Protein AF-A0A367QEI2-F1 (afdb_monomer_lite)

pLDDT: mean 86.98, std 12.52, range [44.97, 97.5]

Secondary structure (DSSP, 8-state):
--S---SS-----SSGGGGG-----TT--HHHHHHHHHHHHHHHHHHTTSS-HHHHHHHHHHTT--HHHHHHHHHHHHHHHT-

Sequence (83 aa):
MSIASDNGLIWVPPDISDLLTVSVDGQADDFTVQGMLVINGAASKWLSGEMDDCTYFELLDHFGIDPYGFVGEVEDHMALLMR

Structure (mmCIF, N/CA/C/O backbone):
data_AF-A0A367QEI2-F1
#
_entry.id   AF-A0A367QEI2-F1
#
loop_
_atom_site.group_PDB
_atom_site.id
_atom_site.type_symbol
_atom_site.label_atom_id
_atom_site.label_alt_id
_atom_site.label_comp_id
_atom_site.label_asym_id
_atom_site.label_entity_id
_atom_site.label_seq_id
_atom_site.pdbx_PDB_ins_code
_atom_site.Cartn_x
_atom_site.Cartn_y
_atom_site.Cartn_z
_atom_site.occupancy
_atom_site.B_iso_or_equiv
_atom_site.auth_seq_id
_atom_site.auth_comp_id
_atom_site.auth_asym_id
_atom_site.auth_atom_id
_atom_site.pdbx_PDB_model_num
ATOM 1 N N . MET A 1 1 ? 1.045 -15.269 2.434 1.00 44.97 1 MET A N 1
ATOM 2 C CA . MET A 1 1 ? 1.070 -15.477 3.897 1.00 44.97 1 MET A CA 1
ATOM 3 C C . MET A 1 1 ? 0.362 -14.251 4.434 1.00 44.97 1 MET A C 1
ATOM 5 O O . MET A 1 1 ? 0.917 -13.182 4.258 1.00 44.97 1 MET A O 1
ATOM 9 N N . SER A 1 2 ? -0.891 -14.369 4.883 1.00 53.34 2 SER A N 1
ATOM 10 C CA . SER A 1 2 ? -1.680 -13.185 5.256 1.00 53.34 2 SER A CA 1
ATOM 11 C C . SER A 1 2 ? -1.132 -12.593 6.554 1.00 53.34 2 SER A C 1
ATOM 13 O O . SER A 1 2 ? -0.896 -13.330 7.519 1.00 53.34 2 SER A O 1
ATOM 15 N N . ILE A 1 3 ? -0.944 -11.273 6.567 1.00 60.41 3 ILE A N 1
ATOM 16 C CA . ILE A 1 3 ? -0.592 -10.484 7.759 1.00 60.41 3 ILE A CA 1
ATOM 17 C C . ILE A 1 3 ? -1.643 -10.603 8.878 1.00 60.41 3 ILE A C 1
ATOM 19 O O . ILE A 1 3 ? -1.362 -10.303 10.036 1.00 60.41 3 ILE A O 1
ATOM 23 N N . ALA A 1 4 ? -2.842 -11.088 8.551 1.00 54.62 4 ALA A N 1
ATOM 24 C CA . ALA A 1 4 ? -3.943 -11.351 9.460 1.00 54.62 4 ALA A CA 1
ATOM 25 C C . ALA A 1 4 ? -4.206 -12.864 9.525 1.00 54.62 4 ALA A C 1
ATOM 27 O O . ALA A 1 4 ? -5.075 -13.407 8.848 1.00 54.62 4 ALA A O 1
ATOM 28 N N . SER A 1 5 ? -3.432 -13.583 10.336 1.00 55.50 5 SER A N 1
ATOM 29 C CA . SER A 1 5 ? -3.736 -14.979 10.669 1.00 55.50 5 SER A CA 1
ATOM 30 C C . SER A 1 5 ? -3.967 -15.120 12.170 1.00 55.50 5 SER A C 1
ATOM 32 O O . SER A 1 5 ? -3.160 -14.657 12.972 1.00 55.50 5 SER A O 1
ATOM 34 N N . ASP A 1 6 ? -5.090 -15.745 12.543 1.00 55.41 6 ASP A N 1
ATOM 35 C CA . ASP A 1 6 ? -5.492 -16.005 13.931 1.00 55.41 6 ASP A CA 1
ATOM 36 C C . ASP A 1 6 ? -4.539 -17.022 14.580 1.00 55.41 6 ASP A C 1
ATOM 38 O O . ASP A 1 6 ? -4.752 -18.234 14.568 1.00 55.41 6 ASP A O 1
ATOM 42 N N . ASN A 1 7 ? -3.410 -16.515 15.065 1.00 63.47 7 ASN A N 1
ATOM 43 C CA . ASN A 1 7 ? -2.357 -17.271 15.740 1.00 63.47 7 ASN A CA 1
ATOM 44 C C . ASN A 1 7 ? -2.201 -16.845 17.215 1.00 63.47 7 ASN A C 1
ATOM 46 O O . ASN A 1 7 ? -1.231 -17.229 17.868 1.00 63.47 7 ASN A O 1
ATOM 50 N N . GLY A 1 8 ? -3.144 -16.050 17.740 1.00 59.19 8 GLY A N 1
ATOM 51 C CA . GLY A 1 8 ? -3.113 -15.506 19.101 1.00 59.19 8 GLY A CA 1
ATOM 52 C C . GLY A 1 8 ? -2.118 -14.357 19.328 1.00 59.19 8 GLY A C 1
ATOM 53 O O . GLY A 1 8 ? -1.974 -13.908 20.464 1.00 59.19 8 GLY A O 1
ATOM 54 N N . LEU A 1 9 ? -1.443 -13.871 18.281 1.00 64.25 9 LEU A N 1
ATOM 55 C CA . LEU A 1 9 ? -0.525 -12.731 18.308 1.00 64.25 9 LEU A CA 1
ATOM 56 C C . LEU A 1 9 ? -0.959 -11.718 17.243 1.00 64.25 9 LEU A C 1
ATOM 58 O O . LEU A 1 9 ? -0.433 -11.699 16.132 1.00 64.25 9 LEU A O 1
ATOM 62 N N . ILE A 1 10 ? -1.930 -10.869 17.580 1.00 67.94 10 ILE A N 1
ATOM 63 C CA . ILE A 1 10 ? -2.302 -9.749 16.713 1.00 67.94 10 ILE A CA 1
ATOM 64 C C . ILE A 1 10 ? 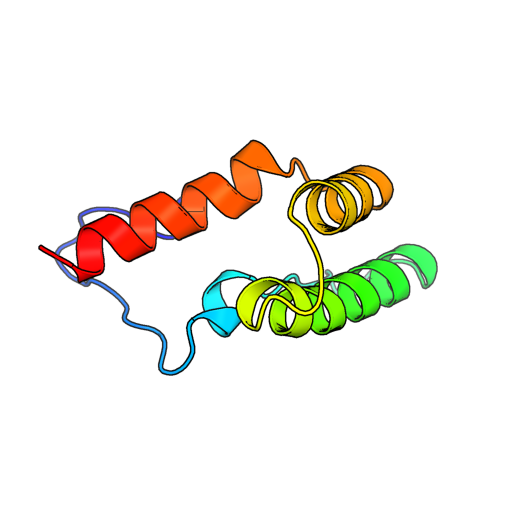-1.171 -8.720 16.790 1.00 67.94 10 ILE A C 1
ATOM 66 O O . ILE A 1 10 ? -0.970 -8.075 17.821 1.00 67.94 10 ILE A O 1
ATOM 70 N N . TRP A 1 11 ? -0.390 -8.609 15.719 1.00 76.88 11 TRP A N 1
ATOM 71 C CA . TRP A 1 11 ? 0.542 -7.500 15.567 1.00 76.88 11 TRP A CA 1
ATOM 72 C C . TRP A 1 11 ? -0.268 -6.222 15.361 1.00 76.88 11 TRP A C 1
ATOM 74 O O . TRP A 1 11 ? -1.171 -6.209 14.538 1.00 76.88 11 TRP A O 1
ATOM 84 N N . VAL A 1 12 ? 0.032 -5.173 16.125 1.00 77.81 12 VAL A N 1
ATOM 85 C CA . VAL A 1 12 ? -0.586 -3.855 15.960 1.00 77.81 12 VAL A CA 1
ATOM 86 C C . VAL A 1 12 ? 0.515 -2.906 15.508 1.00 77.81 12 VAL A C 1
ATOM 88 O O . VAL A 1 12 ? 1.461 -2.694 16.278 1.00 77.81 12 VAL A O 1
ATOM 91 N N . PRO A 1 13 ? 0.449 -2.357 14.289 1.00 79.00 13 PRO A N 1
ATOM 92 C CA . PRO A 1 13 ? 1.428 -1.380 13.856 1.00 79.00 13 PRO A CA 1
ATOM 93 C C . PRO A 1 13 ? 1.263 -0.078 14.657 1.00 79.00 13 PRO A C 1
ATOM 95 O O . PRO A 1 13 ? 0.144 0.288 15.030 1.00 79.00 13 PRO A O 1
ATOM 98 N N . PRO A 1 14 ? 2.359 0.644 14.937 1.00 81.44 14 PRO A N 1
ATOM 99 C CA . PRO A 1 14 ? 2.282 1.971 15.536 1.00 81.44 14 PRO A CA 1
ATOM 100 C C . PRO A 1 14 ? 1.643 3.004 14.592 1.00 81.44 14 PRO A C 1
ATOM 102 O O . PRO A 1 14 ? 1.034 3.954 15.085 1.00 81.44 14 PRO A O 1
ATOM 105 N N . ASP A 1 15 ? 1.755 2.818 13.271 1.00 83.62 15 ASP A N 1
ATOM 106 C CA . ASP A 1 15 ? 1.120 3.650 12.246 1.00 83.62 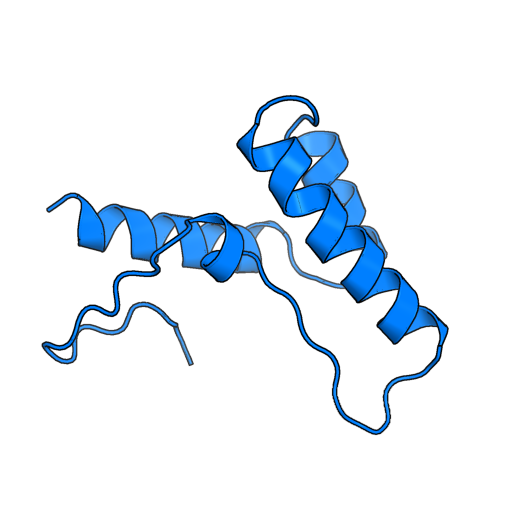15 ASP A CA 1
ATOM 107 C C . ASP A 1 15 ? 0.397 2.772 11.209 1.00 83.62 15 ASP A C 1
ATOM 109 O O . ASP A 1 15 ? 0.942 1.784 10.726 1.00 83.62 15 ASP A O 1
ATOM 113 N N . ILE A 1 16 ? -0.837 3.124 10.838 1.00 81.38 16 ILE A N 1
ATOM 114 C CA . ILE A 1 16 ? -1.632 2.363 9.855 1.00 81.38 16 ILE A CA 1
ATOM 115 C C . ILE A 1 16 ? -0.932 2.313 8.488 1.00 81.38 16 ILE A C 1
ATOM 117 O O . ILE A 1 16 ? -1.062 1.323 7.770 1.00 81.38 16 ILE A O 1
ATOM 121 N N . SER A 1 17 ? -0.155 3.340 8.134 1.00 85.31 17 SER A N 1
ATOM 122 C CA . SER A 1 17 ? 0.622 3.364 6.891 1.00 85.31 17 SER A CA 1
ATOM 123 C C . SER A 1 17 ? 1.679 2.258 6.809 1.00 85.31 17 SER A C 1
ATOM 125 O O . SER A 1 17 ? 2.033 1.848 5.701 1.00 85.31 17 SER A O 1
ATOM 127 N N . ASP A 1 18 ? 2.104 1.688 7.942 1.00 87.38 18 ASP A N 1
ATOM 128 C CA . ASP A 1 18 ? 3.015 0.540 7.959 1.00 87.38 18 ASP A CA 1
ATOM 129 C C . ASP A 1 18 ? 2.380 -0.696 7.294 1.00 87.38 18 ASP A C 1
ATOM 131 O O . ASP A 1 18 ? 3.090 -1.502 6.693 1.00 87.38 18 ASP A O 1
ATOM 135 N N . LEU A 1 19 ? 1.046 -0.831 7.330 1.00 88.62 19 LEU A N 1
ATOM 136 C CA . LEU A 1 19 ? 0.321 -1.922 6.659 1.00 88.62 19 LEU A CA 1
ATOM 137 C C . LEU A 1 19 ? 0.309 -1.772 5.135 1.00 88.62 19 LEU A C 1
ATOM 139 O O . LEU A 1 19 ? 0.173 -2.763 4.427 1.00 88.62 19 LEU A O 1
ATOM 143 N N . LEU A 1 20 ? 0.470 -0.544 4.638 1.00 91.88 20 LEU A N 1
ATOM 144 C CA . LEU A 1 20 ? 0.499 -0.217 3.210 1.00 91.8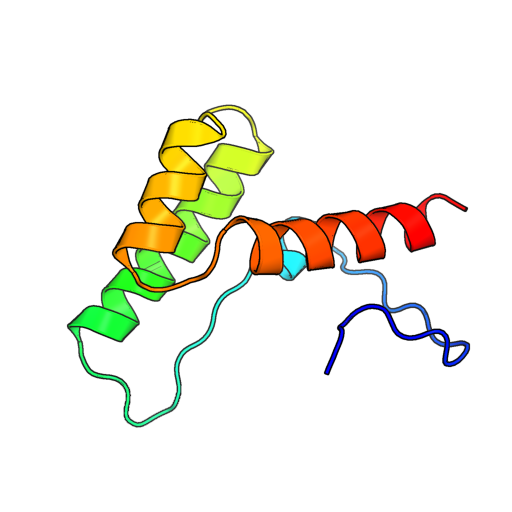8 20 LEU A CA 1
ATOM 145 C C . LEU A 1 20 ? 1.927 -0.106 2.662 1.00 91.88 20 LEU A C 1
ATOM 147 O O . LEU A 1 20 ? 2.129 0.353 1.536 1.00 91.88 20 LEU A O 1
ATOM 151 N N . THR A 1 21 ? 2.929 -0.506 3.445 1.00 91.44 21 THR A N 1
ATOM 152 C CA . THR A 1 21 ? 4.320 -0.451 3.004 1.00 91.44 21 THR A CA 1
ATOM 153 C C . THR A 1 21 ? 4.609 -1.559 1.999 1.00 91.44 21 THR A C 1
ATOM 155 O O . THR A 1 21 ? 4.498 -2.749 2.293 1.00 91.44 21 THR A O 1
ATOM 158 N N . VAL A 1 22 ? 5.066 -1.161 0.817 1.00 91.81 22 VAL A N 1
ATOM 15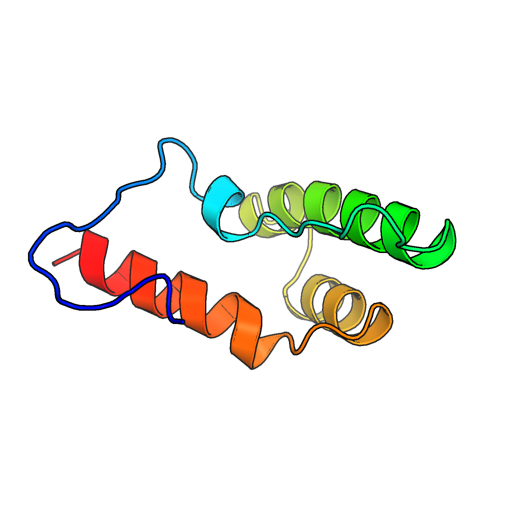9 C CA . VAL A 1 22 ? 5.596 -2.055 -0.210 1.00 91.81 22 VAL A CA 1
ATOM 160 C C . VAL A 1 22 ? 7.121 -2.090 -0.152 1.00 91.81 22 VAL A C 1
ATOM 162 O O . VAL A 1 22 ? 7.786 -1.113 0.207 1.00 91.81 22 VAL A O 1
ATOM 165 N N . SER A 1 23 ? 7.691 -3.240 -0.503 1.00 90.38 23 SER A N 1
ATOM 166 C CA . SER A 1 23 ? 9.136 -3.465 -0.501 1.00 90.38 23 SER A CA 1
ATOM 167 C C . SER A 1 23 ? 9.591 -4.088 -1.813 1.00 90.38 23 SER A C 1
ATOM 169 O O . SER A 1 23 ? 8.791 -4.628 -2.574 1.00 90.38 23 SER A O 1
ATOM 171 N N . VAL A 1 24 ? 10.889 -3.992 -2.076 1.00 91.06 24 VAL A N 1
ATOM 172 C CA . VAL A 1 24 ? 11.539 -4.593 -3.240 1.00 91.06 24 VAL A CA 1
ATOM 173 C C . VAL A 1 24 ? 12.561 -5.618 -2.785 1.00 91.06 24 VAL A C 1
ATOM 175 O O . VAL A 1 24 ? 13.149 -5.491 -1.707 1.00 91.06 24 VAL A O 1
ATOM 178 N N . ASP A 1 25 ? 12.799 -6.623 -3.620 1.00 90.06 25 ASP A N 1
ATOM 179 C CA . ASP A 1 25 ? 13.938 -7.505 -3.424 1.00 90.06 25 ASP A CA 1
ATOM 180 C C . ASP A 1 25 ? 15.261 -6.793 -3.773 1.00 90.06 25 ASP A C 1
ATOM 182 O O . ASP A 1 25 ? 15.297 -5.734 -4.402 1.00 90.06 25 ASP A O 1
ATOM 186 N N . GLY A 1 26 ? 16.382 -7.378 -3.346 1.00 89.88 26 GLY A N 1
ATOM 187 C CA . GLY A 1 26 ? 17.707 -6.800 -3.584 1.00 89.88 26 GLY A CA 1
ATOM 188 C C . GLY A 1 26 ? 18.187 -6.859 -5.040 1.00 89.88 26 GLY A C 1
ATOM 189 O O . GLY A 1 26 ? 19.326 -6.476 -5.296 1.00 89.88 26 GLY A O 1
ATOM 190 N N . GLN A 1 27 ? 17.397 -7.403 -5.967 1.00 93.44 27 GLN A N 1
ATOM 191 C CA . GLN A 1 27 ? 17.695 -7.529 -7.398 1.00 93.44 27 GLN A CA 1
ATOM 192 C C . GLN A 1 27 ? 16.679 -6.775 -8.274 1.00 93.44 27 GLN A C 1
ATOM 194 O O . GLN A 1 27 ? 16.734 -6.896 -9.499 1.00 93.44 27 GLN A O 1
ATOM 199 N N . ALA A 1 28 ? 15.777 -6.003 -7.664 1.00 93.25 28 ALA A N 1
ATOM 200 C CA . ALA A 1 28 ? 14.782 -5.215 -8.365 1.00 93.25 28 ALA A CA 1
ATOM 201 C C . ALA A 1 28 ? 15.445 -4.174 -9.272 1.00 93.25 28 ALA A C 1
ATOM 203 O O . ALA A 1 28 ? 16.475 -3.587 -8.930 1.00 93.25 28 ALA A O 1
ATOM 204 N N . ASP A 1 29 ? 14.839 -3.950 -10.435 1.00 94.25 29 ASP A N 1
ATOM 205 C CA . ASP A 1 29 ? 15.291 -2.916 -11.355 1.00 94.25 29 ASP A CA 1
ATOM 206 C C . ASP A 1 29 ? 14.894 -1.513 -10.870 1.00 94.25 29 ASP A C 1
ATOM 208 O O . ASP A 1 29 ? 14.025 -1.334 -10.011 1.00 94.25 29 ASP A O 1
ATOM 212 N N . ASP A 1 30 ? 15.533 -0.492 -11.444 1.00 94.75 30 ASP A N 1
ATOM 213 C CA . ASP A 1 30 ? 15.306 0.906 -11.062 1.00 94.75 30 ASP A CA 1
ATOM 214 C C . ASP A 1 30 ? 13.834 1.319 -11.215 1.00 94.75 30 ASP A C 1
ATOM 216 O O . ASP A 1 30 ? 13.332 2.132 -10.438 1.00 94.75 30 ASP A O 1
ATOM 220 N N . PHE A 1 31 ? 13.124 0.749 -12.197 1.00 92.75 31 PHE A N 1
ATOM 221 C CA . PHE A 1 31 ? 11.705 1.022 -12.416 1.00 92.75 31 PHE A CA 1
ATOM 222 C C . PHE A 1 31 ? 10.853 0.507 -11.253 1.00 92.75 31 PHE A C 1
ATOM 224 O O . PHE A 1 31 ? 10.031 1.250 -10.716 1.00 92.75 31 PHE A O 1
ATOM 231 N N . THR A 1 32 ? 11.088 -0.731 -10.820 1.00 93.88 32 THR A N 1
ATOM 232 C CA . THR A 1 32 ? 10.386 -1.345 -9.689 1.00 93.88 32 THR A CA 1
ATOM 233 C C . THR A 1 32 ? 10.704 -0.611 -8.390 1.00 93.88 32 THR A C 1
ATOM 235 O O . THR A 1 32 ? 9.791 -0.277 -7.636 1.00 93.88 32 THR A O 1
ATOM 238 N N . VAL A 1 33 ? 11.979 -0.285 -8.146 1.00 94.94 33 VAL A N 1
ATOM 239 C CA . VAL A 1 33 ? 12.403 0.501 -6.972 1.00 94.94 33 VAL A CA 1
ATOM 240 C C . VAL A 1 33 ? 11.680 1.845 -6.935 1.00 94.94 33 VAL A C 1
ATOM 242 O O . VAL A 1 33 ? 11.099 2.213 -5.912 1.00 94.94 33 VAL A O 1
ATOM 245 N N . GLN A 1 34 ? 11.670 2.568 -8.057 1.00 94.12 34 GLN A N 1
ATOM 246 C CA . GLN A 1 34 ? 10.999 3.858 -8.147 1.00 94.12 34 GLN A CA 1
ATOM 247 C C . GLN A 1 34 ? 9.484 3.725 -7.951 1.00 94.12 34 GLN A C 1
ATOM 249 O O . GLN A 1 34 ? 8.891 4.552 -7.259 1.00 94.12 34 GLN A O 1
ATOM 254 N N . GLY A 1 35 ? 8.867 2.682 -8.510 1.00 94.50 35 GLY A N 1
ATOM 255 C CA . GLY A 1 35 ? 7.447 2.392 -8.331 1.00 94.50 35 GLY A CA 1
ATOM 256 C C . GLY A 1 35 ? 7.073 2.192 -6.867 1.00 94.50 35 GLY A C 1
ATOM 257 O O . GLY A 1 35 ? 6.169 2.859 -6.366 1.00 94.50 35 GLY A O 1
ATOM 258 N N . MET A 1 36 ? 7.830 1.367 -6.140 1.00 95.19 36 MET A N 1
ATOM 259 C CA . MET A 1 36 ? 7.573 1.118 -4.718 1.00 95.19 36 MET A CA 1
ATOM 260 C C . MET A 1 36 ? 7.776 2.369 -3.853 1.00 95.19 36 MET A C 1
ATOM 262 O O . MET A 1 36 ? 7.001 2.614 -2.930 1.00 95.19 36 MET A O 1
ATOM 266 N N . LEU A 1 37 ? 8.765 3.214 -4.170 1.00 94.38 37 LEU A N 1
ATOM 267 C CA . LEU A 1 37 ? 8.936 4.508 -3.496 1.00 94.38 37 LEU A CA 1
ATOM 268 C C . LEU A 1 37 ? 7.737 5.438 -3.724 1.00 94.38 37 LEU A C 1
ATOM 270 O O . LEU A 1 37 ? 7.280 6.097 -2.787 1.00 94.38 37 LEU A O 1
ATOM 274 N N . VAL A 1 38 ? 7.220 5.488 -4.955 1.00 95.62 38 VAL A N 1
ATOM 275 C CA . VAL A 1 38 ? 6.044 6.295 -5.303 1.00 95.62 38 VAL A CA 1
ATOM 276 C C . VAL A 1 38 ? 4.798 5.782 -4.580 1.00 95.62 38 VAL A C 1
ATOM 278 O O . VAL A 1 38 ? 4.082 6.590 -3.991 1.00 95.62 38 VAL A O 1
ATOM 281 N N . ILE A 1 39 ? 4.570 4.466 -4.563 1.00 95.94 39 ILE A N 1
ATOM 282 C CA . ILE A 1 39 ? 3.437 3.844 -3.865 1.00 95.94 39 ILE A CA 1
ATOM 283 C C . ILE A 1 39 ? 3.496 4.124 -2.359 1.00 95.94 39 ILE A C 1
ATOM 285 O O . ILE A 1 39 ? 2.508 4.596 -1.797 1.00 95.94 39 ILE A O 1
ATOM 289 N N . ASN A 1 40 ? 4.653 3.927 -1.714 1.00 94.00 40 ASN A N 1
ATOM 290 C CA . ASN A 1 40 ? 4.825 4.216 -0.284 1.00 94.00 40 ASN A CA 1
ATOM 291 C C 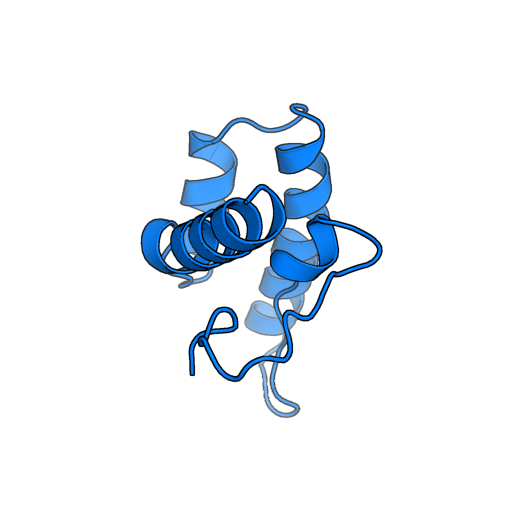. ASN A 1 40 ? 4.534 5.689 0.044 1.00 94.00 40 ASN A C 1
ATOM 293 O O . ASN A 1 40 ? 3.876 5.997 1.036 1.00 94.00 40 ASN A O 1
ATOM 297 N N . GLY A 1 41 ? 4.971 6.618 -0.813 1.00 93.19 41 GLY A N 1
ATOM 298 C CA . GLY A 1 41 ? 4.648 8.038 -0.655 1.00 93.19 41 GLY A CA 1
ATOM 299 C C . GLY A 1 41 ? 3.170 8.366 -0.900 1.00 93.19 41 GLY A C 1
ATOM 300 O O . GLY A 1 41 ? 2.634 9.293 -0.291 1.00 93.19 41 GLY A O 1
ATOM 301 N N . ALA A 1 42 ? 2.506 7.626 -1.788 1.00 95.00 42 ALA A N 1
ATOM 302 C CA . ALA A 1 42 ? 1.091 7.797 -2.102 1.00 95.00 42 ALA A CA 1
ATOM 303 C C . ALA A 1 42 ? 0.172 7.248 -1.004 1.00 95.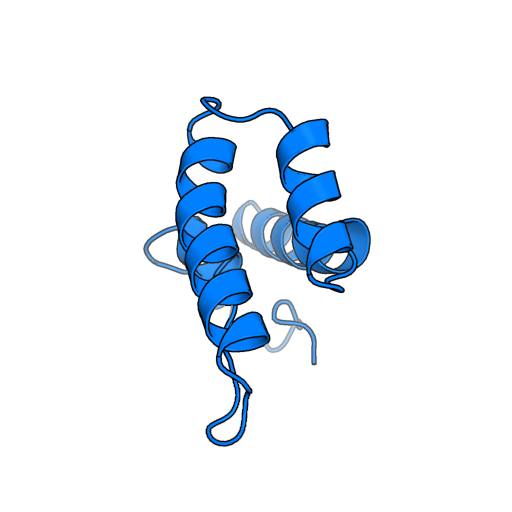00 42 ALA A C 1
ATOM 305 O O . ALA A 1 42 ? -0.849 7.870 -0.722 1.00 95.00 42 ALA A O 1
ATOM 306 N N . ALA A 1 43 ? 0.561 6.160 -0.331 1.00 93.94 43 ALA A N 1
ATOM 307 C CA . ALA A 1 43 ? -0.215 5.552 0.750 1.00 93.94 43 ALA A CA 1
ATOM 308 C C . ALA A 1 43 ? -0.564 6.563 1.857 1.00 93.94 43 ALA A C 1
ATOM 310 O O . ALA A 1 43 ? -1.711 6.650 2.282 1.00 93.94 43 ALA A O 1
ATOM 311 N N . SER A 1 44 ? 0.397 7.398 2.269 1.00 90.50 44 SER A N 1
ATOM 312 C CA . SER A 1 44 ? 0.155 8.444 3.275 1.00 90.50 44 SER A CA 1
ATOM 313 C C . SER A 1 44 ? -0.861 9.497 2.809 1.00 90.50 44 SER A C 1
ATOM 315 O O . SER A 1 44 ? -1.698 9.925 3.601 1.00 90.50 44 SER A O 1
ATOM 317 N N . LYS A 1 45 ? -0.830 9.879 1.525 1.00 94.12 45 LYS A N 1
ATOM 318 C CA . LYS A 1 45 ? -1.783 10.840 0.941 1.00 94.12 45 LYS A CA 1
ATOM 319 C C . LYS A 1 45 ? -3.182 10.256 0.809 1.00 94.12 45 LYS A C 1
ATOM 321 O O . LYS A 1 45 ? -4.166 10.964 0.989 1.00 94.12 45 LYS A O 1
ATOM 326 N N . TRP A 1 46 ? -3.267 8.973 0.476 1.00 95.19 46 TRP A N 1
ATOM 327 C CA . TRP A 1 46 ? -4.534 8.260 0.415 1.00 95.19 46 TRP A CA 1
ATOM 328 C C . TRP A 1 46 ? -5.159 8.153 1.811 1.00 95.19 46 TRP A C 1
ATOM 330 O O . TRP A 1 46 ? -6.294 8.576 2.011 1.00 95.19 46 TRP A O 1
ATOM 340 N N . LEU A 1 47 ? -4.375 7.749 2.818 1.00 90.94 47 LEU A N 1
ATOM 341 C CA . LEU A 1 47 ? -4.817 7.695 4.217 1.00 90.94 47 LEU A CA 1
ATOM 342 C C . LEU A 1 47 ? -5.236 9.059 4.789 1.00 90.94 47 LEU A C 1
ATOM 344 O O . LEU A 1 47 ? -6.134 9.117 5.629 1.00 90.94 47 LEU A O 1
ATOM 348 N N . SER A 1 48 ? -4.607 10.159 4.362 1.00 91.25 48 SER A N 1
ATOM 349 C CA . SER A 1 48 ? -4.995 11.512 4.787 1.00 91.25 48 SER A CA 1
ATOM 350 C C . SER A 1 48 ? -6.194 12.084 4.018 1.00 91.25 48 SER A C 1
ATOM 352 O O . SER A 1 48 ? -6.697 13.148 4.387 1.00 91.25 48 SER A O 1
ATOM 354 N N . GLY A 1 49 ? -6.663 11.399 2.969 1.00 93.75 49 GLY A N 1
ATOM 355 C CA . GLY A 1 49 ? -7.737 11.859 2.085 1.00 93.75 49 GLY A CA 1
ATOM 356 C C . GLY A 1 49 ? -7.309 12.918 1.061 1.00 93.75 49 GLY A C 1
ATOM 357 O O . GLY A 1 49 ? -8.160 13.510 0.400 1.00 93.75 49 GLY A O 1
ATOM 358 N N . GLU A 1 50 ? -6.006 13.178 0.913 1.00 96.69 50 GLU A N 1
ATOM 359 C CA . GLU A 1 50 ? -5.456 14.046 -0.140 1.00 96.69 50 GLU A CA 1
ATOM 360 C C . GLU A 1 50 ? -5.452 13.375 -1.524 1.00 96.69 50 GLU A C 1
ATOM 362 O O . GLU A 1 50 ? -5.322 14.055 -2.544 1.00 96.69 50 GLU A O 1
ATOM 367 N N . MET A 1 51 ? -5.577 12.049 -1.560 1.00 96.50 51 MET A N 1
ATOM 368 C CA . MET A 1 51 ? -5.683 11.227 -2.762 1.00 96.50 51 MET A CA 1
ATOM 369 C C . MET A 1 51 ? -6.932 10.353 -2.660 1.00 96.50 51 MET A C 1
ATOM 371 O O . MET A 1 51 ? -7.189 9.775 -1.609 1.00 96.50 51 MET A O 1
ATOM 375 N N . ASP A 1 52 ? -7.704 10.265 -3.741 1.00 97.12 52 ASP A N 1
ATOM 376 C CA . ASP A 1 52 ? -8.899 9.426 -3.804 1.00 97.12 52 ASP A CA 1
ATOM 377 C C . ASP A 1 52 ? -8.573 7.958 -4.124 1.00 97.12 52 ASP A C 1
ATOM 379 O O . ASP A 1 52 ? -7.505 7.638 -4.655 1.00 97.12 52 ASP A O 1
ATOM 383 N N . ASP A 1 53 ? -9.532 7.077 -3.827 1.00 95.44 53 ASP A N 1
ATOM 384 C CA . ASP A 1 53 ? -9.406 5.629 -4.013 1.00 95.44 53 ASP A CA 1
ATOM 385 C C . ASP A 1 53 ? -9.082 5.254 -5.460 1.00 95.44 53 ASP A C 1
ATOM 387 O O . ASP A 1 53 ? -8.198 4.435 -5.689 1.00 95.44 53 ASP A O 1
ATOM 391 N N . CYS A 1 54 ? -9.747 5.867 -6.449 1.00 96.88 54 CYS A N 1
ATOM 392 C CA . CYS A 1 54 ? -9.511 5.540 -7.855 1.00 96.88 54 CYS A CA 1
ATOM 393 C C . CYS A 1 54 ? -8.059 5.836 -8.233 1.00 96.88 54 CYS A C 1
ATOM 395 O O . CYS A 1 54 ? -7.382 4.971 -8.784 1.00 96.88 54 CYS A O 1
ATOM 397 N N . THR A 1 55 ? -7.561 7.022 -7.877 1.00 97.50 55 THR A N 1
ATOM 398 C CA . THR A 1 55 ? -6.175 7.417 -8.156 1.00 97.50 55 THR A CA 1
ATOM 399 C C . THR A 1 55 ? -5.168 6.482 -7.482 1.00 97.50 55 THR A C 1
ATOM 401 O O . THR A 1 55 ? -4.184 6.081 -8.107 1.00 97.50 55 THR A O 1
ATOM 404 N N . TYR A 1 56 ? -5.388 6.119 -6.216 1.00 96.75 56 TYR A N 1
ATOM 405 C CA . TYR A 1 56 ? -4.473 5.225 -5.506 1.00 96.75 56 TYR A CA 1
ATOM 406 C C . TYR A 1 56 ? -4.503 3.799 -6.077 1.00 96.75 56 TYR A C 1
ATOM 408 O O . TYR A 1 56 ? -3.456 3.175 -6.247 1.00 96.75 56 TYR A O 1
ATOM 416 N N . PHE A 1 57 ? -5.682 3.293 -6.438 1.00 97.38 57 PHE A N 1
ATOM 417 C CA . PHE A 1 57 ? -5.844 1.936 -6.955 1.00 97.38 57 PHE A CA 1
ATOM 418 C C . PHE A 1 57 ? -5.282 1.813 -8.376 1.00 97.38 57 PHE A C 1
ATOM 420 O O . PHE A 1 57 ? -4.606 0.832 -8.678 1.00 97.38 57 PHE A O 1
ATOM 427 N N . GLU A 1 58 ? -5.473 2.824 -9.228 1.00 97.38 58 GLU A N 1
ATOM 428 C CA . GLU A 1 58 ? -4.822 2.891 -10.544 1.00 97.38 58 GLU A CA 1
ATOM 429 C C . GLU A 1 58 ? -3.293 2.936 -10.421 1.00 97.38 58 GLU A C 1
ATOM 431 O O . GLU A 1 58 ? -2.590 2.326 -11.225 1.00 97.38 58 GLU A O 1
ATOM 436 N N . LEU A 1 59 ? -2.761 3.623 -9.404 1.00 96.88 59 LEU A N 1
ATOM 437 C CA . LEU A 1 59 ? -1.322 3.670 -9.144 1.00 96.88 59 LEU A CA 1
ATOM 438 C C . LEU A 1 59 ? -0.762 2.297 -8.748 1.00 96.88 59 LEU A C 1
ATOM 440 O O . LEU A 1 59 ? 0.307 1.918 -9.227 1.00 96.88 59 LEU A O 1
ATOM 444 N N . LEU A 1 60 ? -1.468 1.562 -7.885 1.00 96.50 60 LEU A N 1
ATOM 445 C CA . LEU A 1 60 ? -1.101 0.196 -7.506 1.00 96.50 60 LEU A CA 1
ATOM 446 C C . LEU A 1 60 ? -1.092 -0.728 -8.732 1.00 96.50 60 LEU A C 1
ATOM 448 O O . LEU A 1 60 ? -0.077 -1.377 -8.998 1.00 96.50 60 LEU A O 1
ATOM 452 N N . ASP A 1 61 ? -2.168 -0.711 -9.524 1.00 96.75 61 ASP A N 1
ATOM 453 C CA . ASP A 1 61 ? -2.302 -1.533 -10.733 1.00 96.75 61 ASP A CA 1
ATOM 454 C C . ASP A 1 61 ? -1.232 -1.187 -11.781 1.00 96.75 61 ASP A C 1
ATOM 456 O O . ASP A 1 61 ? -0.616 -2.075 -12.373 1.00 96.75 61 ASP A O 1
ATOM 460 N N . HIS A 1 62 ? -0.911 0.103 -11.944 1.00 95.69 62 HIS A N 1
ATOM 461 C CA . HIS A 1 62 ? 0.144 0.569 -12.849 1.00 95.69 62 HIS A CA 1
ATOM 462 C C . HIS A 1 62 ? 1.510 -0.067 -12.556 1.00 95.69 62 HIS A C 1
ATOM 464 O O . HIS A 1 62 ? 2.267 -0.364 -13.484 1.00 95.69 62 HIS A O 1
ATOM 470 N N . PHE A 1 63 ? 1.825 -0.294 -11.279 1.00 94.62 63 PHE A N 1
ATOM 471 C CA . PHE A 1 63 ? 3.060 -0.952 -10.845 1.00 94.62 63 PHE A CA 1
ATOM 472 C C . PHE A 1 63 ? 2.896 -2.461 -10.607 1.00 94.62 63 PHE A C 1
ATOM 474 O O . PHE A 1 63 ? 3.803 -3.101 -10.074 1.00 94.62 63 PHE A O 1
ATOM 481 N N . GLY A 1 64 ? 1.776 -3.046 -11.042 1.00 92.75 64 GLY A N 1
ATOM 482 C CA . GLY A 1 64 ? 1.531 -4.486 -11.019 1.00 92.75 64 GLY A CA 1
ATOM 483 C C . GLY A 1 64 ? 1.121 -5.045 -9.657 1.00 92.75 64 GLY A C 1
ATOM 484 O O . GLY A 1 64 ? 1.241 -6.253 -9.444 1.00 92.75 64 GLY A O 1
ATOM 485 N N . ILE A 1 65 ? 0.659 -4.198 -8.735 1.00 94.06 65 ILE A N 1
ATOM 486 C CA . ILE A 1 65 ? 0.097 -4.618 -7.449 1.00 94.06 65 ILE A CA 1
ATOM 487 C C . ILE A 1 65 ? -1.420 -4.708 -7.592 1.00 94.06 65 ILE A C 1
ATOM 489 O O . ILE A 1 65 ? -2.054 -3.720 -7.946 1.00 94.06 65 ILE A O 1
ATOM 493 N N . ASP A 1 66 ? -2.000 -5.870 -7.276 1.00 95.75 66 ASP A N 1
ATOM 494 C CA . ASP A 1 66 ? -3.457 -6.044 -7.217 1.00 95.75 66 ASP A CA 1
ATOM 495 C C . ASP A 1 66 ? -4.048 -5.138 -6.121 1.00 95.75 66 ASP A C 1
ATOM 497 O O . ASP A 1 66 ? -3.826 -5.412 -4.935 1.00 95.75 66 ASP A O 1
ATOM 501 N N . PRO A 1 67 ? -4.804 -4.080 -6.476 1.00 95.62 67 PRO A N 1
ATOM 502 C CA . PRO A 1 67 ? -5.262 -3.101 -5.498 1.00 95.62 67 PRO A CA 1
ATOM 503 C C . PRO A 1 67 ? -6.223 -3.703 -4.476 1.00 95.62 67 PRO A C 1
ATOM 505 O O . PRO A 1 67 ? -6.120 -3.418 -3.285 1.00 95.62 67 PRO A O 1
ATOM 508 N N . TYR A 1 68 ? -7.136 -4.569 -4.925 1.00 94.88 68 TYR A N 1
ATOM 509 C CA . TYR A 1 68 ? -8.146 -5.166 -4.054 1.00 94.88 68 TYR A CA 1
ATOM 510 C C . TYR A 1 68 ? -7.544 -6.227 -3.142 1.00 94.88 68 TYR A C 1
ATOM 512 O O . TYR A 1 68 ? -7.918 -6.306 -1.975 1.00 94.88 68 TYR A O 1
ATOM 520 N N . GLY A 1 69 ? -6.599 -7.021 -3.652 1.00 93.31 69 GLY A N 1
ATOM 521 C CA . GLY A 1 69 ? -5.851 -7.967 -2.831 1.00 93.31 69 GLY A CA 1
ATOM 522 C C . GLY A 1 69 ? -5.015 -7.256 -1.768 1.00 93.31 69 GLY A C 1
ATOM 523 O O . GLY A 1 69 ? -5.073 -7.613 -0.596 1.00 93.31 69 GLY A O 1
ATOM 524 N N . PHE A 1 70 ? -4.279 -6.216 -2.164 1.00 92.94 70 PHE A N 1
ATOM 525 C CA . PHE A 1 70 ? -3.394 -5.479 -1.267 1.00 92.94 70 PHE A CA 1
ATOM 526 C C . PHE A 1 70 ? -4.158 -4.708 -0.186 1.00 92.94 70 PHE A C 1
ATOM 528 O O . PHE A 1 70 ? -3.908 -4.899 1.002 1.00 92.94 70 PHE A O 1
ATOM 535 N N . VAL A 1 71 ? -5.118 -3.868 -0.581 1.00 93.00 71 VAL A N 1
ATOM 536 C CA . VAL A 1 71 ? -5.906 -3.071 0.368 1.00 93.00 71 VAL A CA 1
ATOM 537 C C . VAL A 1 71 ? -6.832 -3.961 1.198 1.00 93.00 71 VAL A C 1
ATOM 539 O O . VAL A 1 71 ? -6.965 -3.735 2.397 1.00 93.00 71 VAL A O 1
ATOM 542 N N . GLY A 1 72 ? -7.407 -5.012 0.607 1.00 91.69 72 GLY A N 1
ATOM 543 C CA . GLY A 1 72 ? -8.266 -5.954 1.325 1.00 91.69 72 GLY A CA 1
ATOM 544 C C . GLY A 1 72 ? -7.554 -6.654 2.486 1.00 91.69 72 GLY A C 1
ATOM 545 O O . GLY A 1 72 ? -8.123 -6.769 3.569 1.00 91.69 72 GLY A O 1
ATOM 546 N N . GLU A 1 73 ? -6.282 -7.045 2.324 1.00 88.50 73 GLU A N 1
ATOM 547 C CA . GLU A 1 73 ? -5.495 -7.607 3.436 1.00 88.50 73 GLU A CA 1
ATOM 548 C C . GLU A 1 73 ? -5.315 -6.607 4.594 1.00 88.50 73 GLU A C 1
ATOM 550 O O . GLU A 1 73 ? -5.319 -7.000 5.765 1.00 88.50 73 GLU A O 1
ATOM 555 N N . VAL A 1 74 ? -5.193 -5.312 4.283 1.00 88.56 74 VAL A N 1
ATOM 556 C CA . VAL A 1 74 ? -5.103 -4.239 5.285 1.00 88.56 74 VAL A CA 1
ATOM 557 C C . VAL A 1 74 ? -6.440 -4.027 5.992 1.00 88.56 74 VAL A C 1
ATOM 559 O O . VAL A 1 74 ? -6.471 -3.913 7.220 1.00 88.56 74 VAL A O 1
ATOM 562 N N . GLU A 1 75 ? -7.547 -4.010 5.250 1.00 88.81 75 GLU A N 1
ATOM 563 C CA . GLU A 1 75 ? -8.899 -3.892 5.809 1.00 88.81 75 GLU A CA 1
ATOM 564 C C . GLU A 1 75 ? -9.221 -5.047 6.765 1.00 88.81 75 GLU A C 1
ATOM 566 O O . GLU A 1 75 ? -9.696 -4.815 7.881 1.00 88.81 75 GLU A O 1
ATOM 571 N N . ASP A 1 76 ? -8.892 -6.279 6.372 1.00 88.12 76 ASP A N 1
ATOM 572 C CA . ASP A 1 76 ? -9.074 -7.468 7.204 1.00 88.12 76 ASP A CA 1
ATOM 573 C C . ASP A 1 76 ? -8.259 -7.376 8.502 1.00 88.12 76 ASP A C 1
ATOM 575 O O . ASP A 1 76 ? -8.761 -7.679 9.590 1.00 88.12 76 ASP A O 1
ATOM 579 N N . HIS A 1 77 ? -7.009 -6.909 8.416 1.00 84.94 77 HIS A N 1
ATOM 580 C CA . HIS A 1 77 ? -6.160 -6.707 9.587 1.00 84.94 77 HIS A CA 1
ATOM 581 C C . HIS A 1 77 ? -6.737 -5.640 10.532 1.00 84.94 77 HIS A C 1
ATOM 583 O O . HIS A 1 77 ? -6.835 -5.857 11.742 1.00 84.94 77 HIS A O 1
ATOM 589 N N . MET A 1 78 ? -7.197 -4.514 9.988 1.00 83.88 78 MET A N 1
ATOM 590 C CA . MET A 1 78 ? -7.846 -3.443 10.750 1.00 83.88 78 MET A CA 1
ATOM 591 C C . MET A 1 78 ? -9.137 -3.915 11.432 1.00 83.88 78 MET A C 1
ATOM 593 O O . MET A 1 78 ? -9.383 -3.584 12.593 1.00 83.88 78 MET A O 1
ATOM 597 N N . ALA A 1 79 ? -9.943 -4.735 10.755 1.00 86.06 79 ALA A N 1
ATOM 598 C CA . ALA A 1 79 ? -11.163 -5.303 11.321 1.00 86.06 79 ALA A CA 1
ATOM 599 C C . ALA A 1 79 ? -10.885 -6.223 12.524 1.00 86.06 79 ALA A C 1
ATOM 601 O O . ALA A 1 79 ? -11.689 -6.274 13.458 1.00 86.06 79 ALA A O 1
ATOM 602 N N . LEU A 1 80 ? -9.745 -6.925 12.537 1.00 83.06 80 LEU A N 1
ATOM 603 C CA . LEU A 1 80 ? -9.312 -7.718 13.692 1.00 83.06 80 LEU A CA 1
ATOM 604 C C . LEU A 1 80 ? -8.874 -6.845 14.875 1.00 83.06 80 LEU A C 1
ATOM 606 O O . LEU A 1 80 ? -9.128 -7.226 16.015 1.00 83.06 80 LEU A O 1
ATOM 610 N N . LEU A 1 81 ? -8.259 -5.685 14.622 1.00 79.19 81 LEU A N 1
ATOM 611 C CA . LEU A 1 81 ? -7.829 -4.744 15.666 1.00 79.19 81 LEU A CA 1
ATOM 612 C C . LEU A 1 81 ? -8.993 -4.034 16.370 1.00 79.19 81 LEU A C 1
ATOM 614 O O . LEU A 1 81 ? -8.852 -3.617 17.516 1.00 79.19 81 LEU A O 1
ATOM 618 N N . MET A 1 82 ? -10.128 -3.870 15.687 1.00 74.00 82 MET A N 1
ATOM 619 C CA . MET A 1 82 ? -11.305 -3.162 16.211 1.00 74.00 82 MET A CA 1
ATOM 620 C C . MET A 1 82 ? -12.311 -4.064 16.953 1.00 74.00 82 MET A C 1
ATOM 622 O O . MET A 1 82 ? -13.364 -3.574 17.368 1.00 74.00 82 MET A O 1
ATOM 626 N N . ARG A 1 83 ? -12.025 -5.363 17.097 1.00 62.53 83 ARG A N 1
ATOM 627 C CA . ARG A 1 83 ? -12.846 -6.317 17.864 1.00 62.53 83 ARG A CA 1
ATOM 628 C C . ARG A 1 83 ? -12.527 -6.294 19.353 1.00 62.53 83 ARG A C 1
ATOM 630 O O . ARG A 1 83 ? -13.498 -6.426 20.133 1.00 62.53 83 ARG A O 1
#

Radius of gyration: 13.52 Å; chains: 1; bounding box: 31×31×32 Å

Foldseek 3Di:
DQLDDPPVDLDDDPDLLVLQQDDDDPPDDPVLVVLNVVLSVVSVCPVVVVDDPVRSCVSCVVSPHRSCVSVVSSVSSVVVVVD